Protein AF-A0A7S3IS66-F1 (afdb_monomer_lite)

InterPro domains:
  IPR003409 MORN repeat [PF02493] (3-14)
  IPR003409 MORN repeat [PF02493] (75-96)

Secondary structure (DSSP, 8-state):
-EETTEE-EEEEEE-TTT--EEEEEEETTEEEEEEEEE-STTS----TTS------------TT---TT---SEEEEEEETTEEEEEEEEE-TTS-EEEE-

Radius of gyration: 14.31 Å; chains: 1; bounding box: 38×28×34 Å

Structure (mmCIF, N/C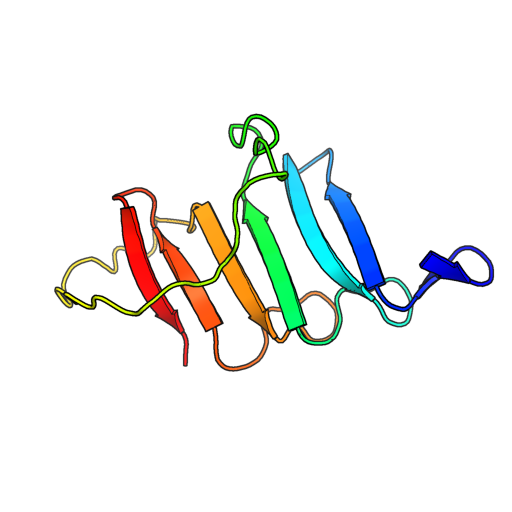A/C/O backbone):
data_AF-A0A7S3IS66-F1
#
_entry.id   AF-A0A7S3IS66-F1
#
loop_
_atom_site.group_PDB
_atom_site.id
_atom_site.type_symbol
_atom_site.label_atom_id
_atom_site.label_alt_id
_atom_site.label_comp_id
_atom_site.label_asym_id
_atom_site.label_entity_id
_atom_site.label_seq_id
_atom_site.pdbx_PDB_ins_code
_atom_site.Cartn_x
_atom_site.Cartn_y
_atom_site.Cartn_z
_atom_site.occupancy
_atom_site.B_iso_or_equiv
_atom_site.auth_seq_id
_atom_site.auth_comp_id
_atom_site.auth_asym_id
_atom_site.auth_atom_id
_atom_site.pdbx_PDB_model_num
ATOM 1 N N . MET A 1 1 ? -14.871 4.936 4.956 1.00 55.31 1 MET A N 1
ATOM 2 C 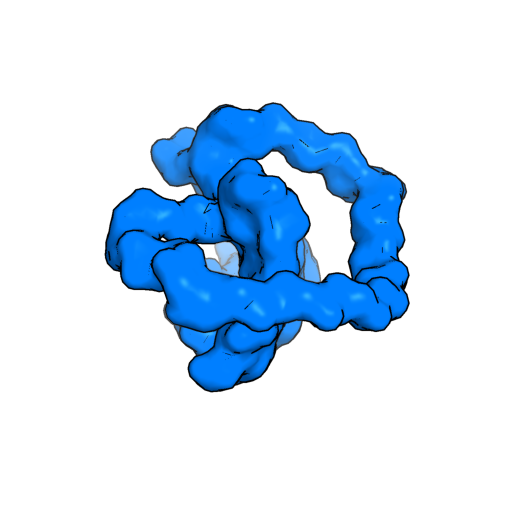CA . MET A 1 1 ? -15.708 6.027 5.514 1.00 55.31 1 MET A CA 1
ATOM 3 C C . MET A 1 1 ? -15.495 6.080 7.022 1.00 55.31 1 MET A C 1
ATOM 5 O O . MET A 1 1 ? -14.993 5.120 7.584 1.00 55.31 1 MET A O 1
ATOM 9 N N . LEU A 1 2 ? -15.822 7.190 7.683 1.00 65.19 2 LEU A N 1
ATOM 10 C CA . LEU A 1 2 ? -15.808 7.225 9.147 1.00 65.19 2 LEU A CA 1
ATOM 11 C C . LEU A 1 2 ? -17.099 6.586 9.673 1.00 65.19 2 LEU A C 1
ATOM 13 O O . LEU A 1 2 ? -18.185 7.025 9.302 1.00 65.19 2 LEU A O 1
ATOM 17 N N . HIS A 1 3 ? -16.982 5.573 10.525 1.00 64.69 3 HIS A N 1
ATOM 18 C CA . HIS A 1 3 ? -18.086 5.006 11.297 1.00 64.69 3 HIS A CA 1
ATOM 19 C C . HIS A 1 3 ? -17.739 5.155 12.780 1.00 64.69 3 HIS A C 1
ATOM 21 O O . HIS A 1 3 ? -16.664 4.736 13.200 1.00 64.69 3 HIS A O 1
ATOM 27 N N . ASP A 1 4 ? -18.580 5.845 13.553 1.00 73.62 4 ASP A N 1
ATOM 28 C CA . ASP A 1 4 ? -18.325 6.179 14.967 1.00 73.62 4 ASP A CA 1
ATOM 29 C C . ASP A 1 4 ? -16.956 6.835 15.237 1.00 73.62 4 ASP A C 1
ATOM 31 O O . ASP A 1 4 ? -16.298 6.588 16.248 1.00 73.62 4 ASP A O 1
ATOM 35 N N . GLY A 1 5 ? -16.492 7.668 14.300 1.00 71.56 5 GLY A N 1
ATOM 36 C CA . GLY A 1 5 ? -15.184 8.327 14.390 1.00 71.56 5 GLY A CA 1
ATOM 37 C C . GLY A 1 5 ? -13.987 7.421 14.078 1.00 71.56 5 GLY A C 1
ATOM 38 O O . GLY A 1 5 ? -12.851 7.868 14.207 1.00 71.56 5 GLY A O 1
ATOM 39 N N . LYS A 1 6 ? -14.216 6.181 13.631 1.00 77.12 6 LYS A N 1
ATOM 40 C CA . LYS A 1 6 ? -13.182 5.225 13.214 1.00 77.12 6 LYS A CA 1
ATOM 41 C C . LYS A 1 6 ? -13.173 5.052 11.699 1.00 77.12 6 LYS A C 1
ATOM 43 O O . LYS A 1 6 ? -14.227 5.076 11.068 1.00 77.12 6 LYS A O 1
ATOM 48 N N . LEU A 1 7 ? -11.993 4.875 11.103 1.00 80.31 7 LEU A N 1
ATOM 49 C CA . LEU A 1 7 ? -11.895 4.518 9.686 1.00 80.31 7 LEU A CA 1
ATOM 50 C C . LEU A 1 7 ? -12.369 3.072 9.500 1.00 80.31 7 LEU A C 1
ATOM 52 O O . LEU A 1 7 ? -11.770 2.151 10.053 1.00 80.31 7 LEU A O 1
ATOM 56 N N . GLU A 1 8 ? -13.439 2.907 8.725 1.00 89.44 8 GLU A N 1
ATOM 57 C CA . GLU A 1 8 ? -14.082 1.628 8.414 1.00 89.44 8 GLU A CA 1
ATOM 58 C C . GLU A 1 8 ? -14.488 1.577 6.930 1.00 89.44 8 GLU A C 1
ATOM 60 O O . GLU A 1 8 ? -14.912 2.575 6.330 1.00 89.44 8 GLU A O 1
ATOM 65 N N . GLY A 1 9 ? -14.388 0.405 6.307 1.00 85.88 9 GLY A N 1
ATOM 66 C CA . GLY A 1 9 ? -14.698 0.212 4.889 1.00 85.88 9 GLY A CA 1
ATOM 67 C C . GLY A 1 9 ? -13.747 0.976 3.958 1.00 85.88 9 GLY A C 1
ATOM 68 O O . GLY A 1 9 ? -12.632 1.318 4.329 1.00 85.88 9 GLY A O 1
ATOM 69 N N . LYS A 1 10 ? -14.163 1.253 2.717 1.00 85.56 10 LYS A N 1
ATOM 70 C CA . LYS A 1 10 ? -13.286 1.897 1.719 1.00 85.56 10 LYS A CA 1
ATOM 71 C C . LYS A 1 10 ? -13.006 3.370 2.049 1.00 85.56 10 LYS A C 1
ATOM 73 O O . LYS A 1 10 ? -13.912 4.100 2.473 1.00 85.56 10 LYS A O 1
ATOM 78 N N . GLY A 1 11 ? -11.777 3.825 1.822 1.00 84.25 11 GLY A N 1
ATOM 79 C CA . GLY A 1 11 ? -11.387 5.221 2.010 1.00 84.25 11 GLY A CA 1
ATOM 80 C C . GLY A 1 11 ? -9.962 5.532 1.559 1.00 84.25 11 GLY A C 1
ATOM 81 O O . GLY A 1 11 ? -9.285 4.700 0.957 1.00 84.25 11 GLY A O 1
ATOM 82 N N . THR A 1 12 ? -9.509 6.737 1.897 1.00 83.88 12 THR A N 1
ATOM 83 C CA . THR A 1 12 ? -8.149 7.212 1.631 1.00 83.88 12 THR A CA 1
ATOM 84 C C . THR A 1 12 ? -7.520 7.791 2.894 1.00 83.88 12 THR A C 1
ATOM 86 O O . THR A 1 12 ? -8.211 8.447 3.674 1.00 83.88 12 THR A O 1
ATOM 89 N N . LEU A 1 13 ? -6.214 7.605 3.070 1.00 85.69 13 LEU A N 1
ATOM 90 C CA . LEU A 1 13 ? -5.428 8.156 4.175 1.00 85.69 13 LEU A CA 1
ATOM 91 C C . LEU A 1 13 ? -4.199 8.867 3.609 1.00 85.69 13 LEU A C 1
ATOM 93 O O . LEU A 1 13 ? -3.452 8.272 2.841 1.00 85.69 13 LEU A O 1
ATOM 97 N N . TYR A 1 14 ? -3.991 10.121 4.007 1.00 84.38 14 TYR A N 1
ATOM 98 C CA . TYR A 1 14 ? -2.749 10.848 3.762 1.00 84.38 14 TYR A CA 1
ATOM 99 C C . TYR A 1 14 ? -2.022 11.043 5.088 1.00 84.38 14 TYR A C 1
ATOM 101 O O . TYR A 1 14 ? -2.532 11.720 5.985 1.00 84.38 14 TYR A O 1
ATOM 109 N N . ASP A 1 15 ? -0.848 10.440 5.203 1.00 85.44 15 ASP A N 1
ATOM 110 C CA . ASP A 1 15 ? 0.034 10.597 6.347 1.00 85.44 15 ASP A CA 1
ATOM 111 C C . ASP A 1 15 ? 0.922 11.825 6.117 1.00 85.44 15 ASP A C 1
ATOM 113 O O . ASP A 1 15 ? 1.730 11.877 5.193 1.00 85.44 15 ASP A O 1
ATOM 117 N N . LYS A 1 16 ? 0.748 12.853 6.950 1.00 80.31 16 LYS A N 1
ATOM 118 C CA . LYS A 1 16 ? 1.497 14.111 6.826 1.00 80.31 16 LYS A CA 1
ATOM 119 C C . LYS A 1 16 ? 2.942 14.000 7.306 1.00 80.31 16 LYS A C 1
ATOM 121 O O . LYS A 1 16 ? 3.746 14.843 6.921 1.00 80.31 16 LYS A O 1
ATOM 126 N N . GLU A 1 17 ? 3.249 13.026 8.158 1.00 85.44 17 GLU A N 1
ATOM 127 C CA . GLU A 1 17 ? 4.587 12.833 8.717 1.00 85.44 17 GLU A CA 1
ATOM 128 C C . GLU A 1 17 ? 5.482 12.123 7.703 1.00 85.44 17 GLU A C 1
ATOM 130 O O . GLU A 1 17 ? 6.603 12.561 7.447 1.00 85.44 17 GLU A O 1
ATOM 135 N N . THR A 1 18 ? 4.963 11.067 7.072 1.00 83.94 18 THR A N 1
ATOM 136 C CA . THR A 1 18 ? 5.698 10.291 6.060 1.00 83.94 18 THR A CA 1
ATOM 137 C C . THR A 1 18 ? 5.496 10.817 4.636 1.00 83.94 18 THR A C 1
ATOM 139 O O . THR A 1 18 ? 6.357 10.634 3.771 1.00 83.94 18 THR A O 1
ATOM 142 N N . GLY A 1 19 ? 4.387 11.515 4.379 1.00 83.06 19 GLY A N 1
ATOM 143 C CA . GLY A 1 19 ? 3.931 11.885 3.039 1.00 83.06 19 GLY A CA 1
ATOM 144 C C . GLY A 1 19 ? 3.264 10.735 2.281 1.00 83.06 19 GLY A C 1
ATOM 145 O O . GLY A 1 19 ? 3.002 10.883 1.090 1.00 83.06 19 GLY A O 1
ATOM 146 N N . ASP A 1 20 ? 3.010 9.599 2.935 1.00 86.75 20 ASP A N 1
ATOM 147 C CA . ASP A 1 20 ? 2.398 8.441 2.297 1.00 86.75 20 ASP A CA 1
ATOM 148 C C . ASP A 1 20 ? 0.916 8.697 1.998 1.00 86.75 20 ASP A C 1
ATOM 150 O O . ASP A 1 20 ? 0.174 9.276 2.798 1.00 86.75 20 ASP A O 1
ATOM 154 N N . PHE A 1 21 ? 0.456 8.200 0.856 1.00 85.69 21 PHE A N 1
ATOM 155 C CA . PHE A 1 21 ? -0.957 8.192 0.501 1.00 85.69 21 PHE A CA 1
ATOM 156 C C . PHE A 1 21 ? -1.433 6.7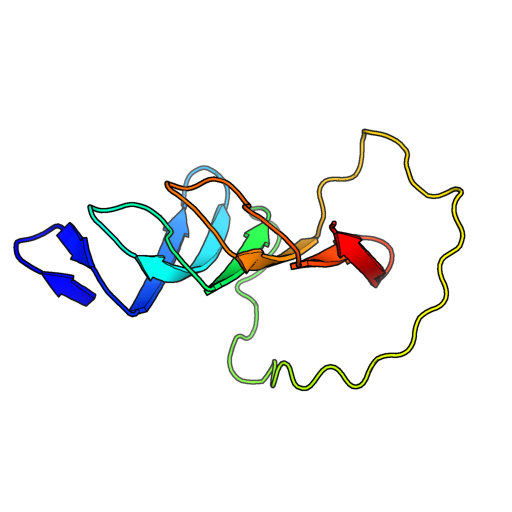52 0.364 1.00 85.69 21 PHE A C 1
ATOM 158 O O . PHE A 1 21 ? -0.784 5.947 -0.291 1.00 85.69 21 PHE A O 1
ATOM 165 N N . TYR A 1 22 ? -2.568 6.414 0.963 1.00 86.75 22 TYR A N 1
ATOM 166 C CA . TYR A 1 22 ? -3.198 5.105 0.853 1.00 86.75 22 TYR A CA 1
ATOM 167 C C . TYR A 1 22 ? -4.631 5.245 0.353 1.00 86.75 22 TYR A C 1
ATOM 169 O O . TYR A 1 22 ? -5.355 6.139 0.788 1.00 86.75 22 TYR A O 1
ATOM 177 N N . CYS A 1 23 ? -5.051 4.328 -0.511 1.00 86.94 23 CYS A N 1
ATOM 178 C CA . CYS A 1 23 ? -6.426 4.148 -0.955 1.00 86.94 23 CYS A CA 1
ATOM 179 C C . CYS A 1 23 ? -6.780 2.664 -0.850 1.00 86.94 23 CYS A C 1
ATOM 181 O O . CYS A 1 23 ? -6.124 1.827 -1.467 1.00 86.94 23 CYS A O 1
ATOM 183 N N . GLY A 1 24 ? -7.802 2.319 -0.073 1.00 88.88 24 GLY A N 1
ATOM 184 C CA . GLY A 1 24 ? -8.164 0.921 0.135 1.00 88.88 24 GLY A CA 1
ATOM 185 C C . GLY A 1 24 ? -9.158 0.720 1.267 1.00 88.88 24 GLY A C 1
ATOM 186 O O . GLY A 1 24 ? -9.913 1.632 1.621 1.00 88.88 24 GLY A O 1
ATOM 187 N N . GLY A 1 25 ? -9.202 -0.504 1.784 1.00 90.88 25 GLY A N 1
ATOM 188 C CA . GLY A 1 25 ? -10.069 -0.876 2.892 1.00 90.88 25 GLY A CA 1
ATOM 189 C C . GLY A 1 25 ? -9.501 -0.474 4.251 1.00 90.88 25 GLY A C 1
ATOM 190 O O . GLY A 1 25 ? -8.291 -0.415 4.464 1.00 90.88 25 GLY A O 1
ATOM 191 N N . PHE A 1 26 ? -10.410 -0.200 5.179 1.00 91.31 26 PHE A N 1
ATOM 192 C CA . PHE A 1 26 ? -10.105 0.024 6.579 1.00 91.31 26 PHE A CA 1
ATOM 193 C C . PHE A 1 26 ? -10.974 -0.860 7.464 1.00 91.31 26 PHE A C 1
ATOM 195 O O . PHE A 1 26 ? -12.150 -1.084 7.165 1.00 91.31 26 PHE A O 1
ATOM 202 N N . SER A 1 27 ? -10.393 -1.314 8.568 1.00 92.38 27 SER A N 1
ATOM 203 C CA . SER A 1 27 ? -11.076 -2.008 9.653 1.00 92.38 27 SER A CA 1
ATOM 204 C C . SER A 1 27 ? -10.461 -1.578 10.977 1.00 92.38 27 SER A C 1
ATOM 206 O O . SER A 1 27 ? -9.240 -1.605 11.142 1.00 92.38 27 SER A O 1
ATOM 208 N N . SER A 1 28 ? -11.281 -1.155 11.936 1.00 90.00 28 SER A N 1
ATOM 209 C CA . SER A 1 28 ? -10.830 -0.728 13.265 1.00 90.00 28 SER A CA 1
ATOM 210 C C . SER A 1 28 ? -9.718 0.330 13.230 1.00 90.00 28 SER A C 1
ATOM 212 O O . SER A 1 28 ? -8.790 0.284 14.037 1.00 90.00 28 SER A O 1
ATOM 214 N N . GLN A 1 29 ? -9.833 1.306 12.320 1.00 89.38 29 GLN A N 1
ATOM 215 C CA . GLN A 1 29 ? -8.855 2.382 12.073 1.00 89.38 29 GLN A CA 1
ATOM 216 C C . GLN A 1 29 ? -7.547 1.967 11.385 1.00 89.38 29 GLN A C 1
ATOM 218 O O . GLN A 1 29 ? -6.669 2.811 11.224 1.00 89.38 29 GLN A O 1
ATOM 223 N N . LYS A 1 30 ? -7.425 0.711 10.953 1.00 92.94 30 LYS A N 1
ATOM 224 C CA . LYS A 1 30 ? -6.230 0.179 10.289 1.00 92.94 30 LYS A CA 1
ATOM 225 C C . LYS A 1 30 ? -6.496 -0.132 8.826 1.00 92.94 30 LYS A C 1
ATOM 227 O O . LYS A 1 30 ? -7.636 -0.432 8.476 1.00 92.94 30 LYS A O 1
ATOM 232 N N . LYS A 1 31 ? -5.460 -0.096 7.986 1.00 92.81 31 LYS A N 1
ATOM 233 C CA . LYS A 1 31 ? -5.522 -0.582 6.596 1.00 92.81 31 LYS A CA 1
ATOM 234 C C . LYS A 1 31 ? -5.794 -2.086 6.609 1.00 92.81 31 LYS A C 1
ATOM 236 O O . LYS A 1 31 ? -5.082 -2.826 7.291 1.00 92.81 31 LYS A O 1
ATOM 241 N N . GLU A 1 32 ? -6.801 -2.515 5.858 1.00 94.06 32 GLU A N 1
ATOM 242 C CA . GLU A 1 32 ? -7.276 -3.899 5.837 1.00 94.06 32 GLU A CA 1
ATOM 243 C C . GLU A 1 32 ? -7.829 -4.269 4.452 1.00 94.06 32 GLU A C 1
ATOM 245 O O . GLU A 1 32 ? -8.544 -3.484 3.821 1.00 94.06 32 GLU A O 1
ATOM 250 N N . GLY A 1 33 ? -7.539 -5.485 3.993 1.00 90.38 33 GLY A N 1
ATOM 251 C CA . GLY A 1 33 ? -7.909 -5.975 2.671 1.00 90.38 33 GLY A CA 1
ATOM 252 C C . GLY A 1 33 ? -7.111 -5.308 1.549 1.00 90.38 33 GLY A C 1
ATOM 253 O O . GLY A 1 33 ? -6.035 -4.752 1.760 1.00 90.38 33 GLY A O 1
ATOM 254 N N . PHE A 1 34 ? -7.635 -5.371 0.325 1.00 90.00 34 PHE A N 1
ATOM 255 C CA . PHE A 1 34 ? -6.934 -4.849 -0.847 1.00 90.00 34 PHE A CA 1
ATOM 256 C C . PHE A 1 34 ? -6.880 -3.318 -0.875 1.00 90.00 34 PHE A C 1
ATOM 258 O O . PHE A 1 34 ? -7.892 -2.629 -0.700 1.00 90.00 34 PHE A O 1
ATOM 265 N N . GLY A 1 35 ? -5.694 -2.788 -1.166 1.00 89.81 35 GLY A N 1
ATOM 266 C CA . GLY A 1 35 ? -5.461 -1.359 -1.316 1.00 89.81 35 GLY A CA 1
ATOM 267 C C . GLY A 1 35 ? -4.194 -1.035 -2.099 1.00 89.81 35 GLY A C 1
ATOM 268 O O . GLY A 1 35 ? -3.454 -1.912 -2.543 1.00 89.81 35 GLY A O 1
ATOM 269 N N . MET A 1 36 ? -3.955 0.260 -2.264 1.00 88.94 36 MET A N 1
ATOM 270 C CA . MET A 1 36 ? -2.758 0.811 -2.875 1.00 88.94 36 MET A CA 1
ATOM 271 C C . MET A 1 36 ? -2.164 1.884 -1.970 1.00 88.94 36 MET A C 1
ATOM 273 O O . MET A 1 36 ? -2.886 2.734 -1.448 1.00 88.94 36 MET A O 1
ATOM 277 N N . VAL A 1 37 ? -0.849 1.846 -1.792 1.00 88.06 37 VAL A N 1
ATOM 278 C CA . VAL A 1 37 ? -0.073 2.854 -1.072 1.00 88.06 37 VAL A CA 1
ATOM 279 C C . VAL A 1 37 ? 0.980 3.455 -1.996 1.00 88.06 37 VAL A C 1
ATOM 281 O O . VAL A 1 37 ? 1.609 2.743 -2.773 1.00 88.06 37 VAL A O 1
ATOM 284 N N . TRP A 1 38 ? 1.178 4.761 -1.890 1.00 86.88 38 TRP A N 1
ATOM 285 C CA . TRP A 1 38 ? 2.271 5.513 -2.493 1.00 86.88 38 TRP A CA 1
ATOM 286 C C . TRP A 1 38 ? 3.148 6.040 -1.365 1.00 86.88 38 TRP A C 1
ATOM 288 O O . TRP A 1 38 ? 2.631 6.549 -0.368 1.00 86.88 38 TRP A O 1
ATOM 298 N N . PHE A 1 39 ? 4.460 5.903 -1.516 1.00 85.75 39 PHE A N 1
ATOM 299 C CA . PHE A 1 39 ? 5.415 6.142 -0.445 1.00 85.75 39 PHE A CA 1
ATOM 300 C C . PHE A 1 39 ? 6.169 7.478 -0.613 1.00 85.75 39 PHE A C 1
ATOM 302 O O . PHE A 1 39 ? 6.808 7.716 -1.639 1.00 85.75 39 PHE A O 1
ATOM 309 N N . GLY A 1 40 ? 6.170 8.311 0.436 1.00 77.19 40 GLY A N 1
ATOM 310 C CA . GLY A 1 40 ? 7.043 9.481 0.606 1.00 77.19 40 GLY A CA 1
ATOM 311 C C . GLY A 1 40 ? 6.517 10.845 0.121 1.00 77.19 40 GLY A C 1
ATOM 312 O O . GLY A 1 40 ? 5.729 10.954 -0.814 1.00 77.19 40 GLY A O 1
ATOM 313 N N . SER A 1 41 ? 7.053 11.924 0.714 1.00 53.69 41 SER A N 1
ATOM 314 C CA . SER A 1 41 ? 6.655 13.334 0.501 1.00 53.69 41 SER A CA 1
ATOM 315 C C . SER A 1 41 ? 6.946 13.918 -0.893 1.00 53.69 41 SER A C 1
ATOM 317 O O . SER A 1 41 ? 6.422 14.977 -1.240 1.00 53.69 41 SER A O 1
ATOM 319 N N . SER A 1 42 ? 7.797 13.267 -1.696 1.00 48.62 42 SER A N 1
ATOM 320 C CA . SER A 1 42 ? 8.064 13.637 -3.096 1.00 48.62 42 SER A CA 1
ATOM 321 C C . SER A 1 42 ? 7.089 12.995 -4.078 1.00 48.62 42 SER A C 1
ATOM 323 O O . SER A 1 42 ? 7.112 13.349 -5.263 1.00 48.62 42 SER A O 1
ATOM 325 N N . SER A 1 43 ? 6.192 12.124 -3.598 1.00 48.12 43 SER A N 1
ATOM 326 C CA . SER A 1 43 ? 4.951 11.834 -4.298 1.00 48.12 43 SER A CA 1
ATOM 327 C C . SER A 1 43 ? 4.104 13.108 -4.244 1.00 48.12 43 SER A C 1
ATOM 329 O O . SER A 1 43 ? 3.173 13.262 -3.459 1.00 48.12 43 SER A O 1
ATOM 331 N N . LYS A 1 44 ? 4.480 14.106 -5.069 1.00 47.44 44 LYS A N 1
ATOM 332 C CA . LYS A 1 44 ? 3.562 15.161 -5.510 1.00 47.44 44 LYS A CA 1
ATOM 333 C C . LYS A 1 44 ? 2.272 14.423 -5.752 1.00 47.44 44 LYS A C 1
ATOM 335 O O . LYS A 1 44 ? 2.329 13.521 -6.592 1.00 47.44 44 LYS A O 1
ATOM 340 N N . GLN A 1 45 ? 1.243 14.736 -4.947 1.00 46.06 45 GLN A N 1
ATOM 341 C CA . GLN A 1 45 ? -0.034 14.027 -4.921 1.00 46.06 45 GLN A CA 1
ATOM 342 C C . GLN A 1 45 ? -0.227 13.430 -6.291 1.00 46.06 45 GLN A C 1
ATOM 344 O O . GLN A 1 45 ? -0.236 14.234 -7.243 1.00 46.06 45 GLN A O 1
ATOM 349 N N . PRO A 1 46 ? -0.212 12.088 -6.441 1.00 46.75 46 PRO A N 1
ATOM 350 C CA . PRO A 1 46 ? -0.330 11.556 -7.773 1.00 46.75 46 PRO A CA 1
ATOM 351 C C . PRO A 1 46 ? -1.558 12.264 -8.343 1.00 46.75 46 PRO A C 1
ATOM 353 O O . PRO A 1 46 ? -2.493 12.635 -7.617 1.00 46.75 46 PRO A O 1
ATOM 356 N N . ARG A 1 47 ? -1.517 12.636 -9.611 1.00 44.38 47 ARG A N 1
ATOM 357 C CA . ARG A 1 47 ? -2.742 13.058 -10.271 1.00 44.38 47 ARG A CA 1
ATOM 358 C C . ARG A 1 47 ? -3.615 11.785 -10.291 1.00 44.38 47 ARG A C 1
ATOM 360 O O . ARG A 1 47 ? -3.653 11.085 -11.290 1.00 44.38 47 ARG A O 1
ATOM 367 N N . ILE A 1 48 ? -4.186 11.410 -9.130 1.00 44.66 48 ILE A N 1
ATOM 368 C CA . ILE A 1 48 ? -4.854 10.143 -8.764 1.00 44.66 48 ILE A CA 1
ATOM 369 C C . ILE A 1 48 ? -6.270 10.191 -9.336 1.00 44.66 48 ILE A C 1
ATOM 371 O O . ILE A 1 48 ? -7.256 9.926 -8.663 1.00 44.66 48 ILE A O 1
ATOM 375 N N . PHE A 1 49 ? -6.389 10.610 -10.585 1.00 39.12 49 PHE A N 1
ATOM 376 C CA . PHE A 1 49 ? -7.648 10.551 -11.306 1.00 39.12 49 PHE A CA 1
ATOM 377 C C . PHE A 1 49 ? -7.523 9.739 -12.594 1.00 39.12 49 PHE A C 1
ATOM 379 O O . PHE A 1 49 ? -8.548 9.421 -13.176 1.00 39.12 49 PHE A O 1
ATOM 386 N N . GLU A 1 50 ? -6.309 9.344 -13.001 1.00 43.12 50 GLU A N 1
ATOM 387 C CA . GLU A 1 50 ? -6.092 8.657 -14.285 1.00 43.12 50 GLU A CA 1
ATOM 388 C C . GLU A 1 50 ? -5.190 7.421 -14.199 1.00 43.12 50 GLU A C 1
ATOM 390 O O . GLU A 1 50 ? -4.844 6.850 -15.229 1.00 43.12 50 GLU A O 1
ATOM 395 N N . LEU A 1 51 ? -4.812 6.964 -12.998 1.00 42.09 51 LEU A N 1
ATOM 396 C CA . LEU A 1 51 ? -4.227 5.628 -12.883 1.00 42.09 51 LEU A CA 1
ATOM 397 C C . LEU A 1 51 ? -5.377 4.615 -12.866 1.00 42.09 51 LEU A C 1
ATOM 399 O O . LEU A 1 51 ? -5.727 4.076 -11.815 1.00 42.09 51 LEU A O 1
ATOM 403 N N . ASP A 1 52 ? -5.992 4.412 -14.034 1.00 46.88 52 ASP A N 1
ATOM 404 C CA . ASP A 1 52 ? -6.698 3.168 -14.327 1.00 46.88 52 ASP A CA 1
ATOM 405 C C . ASP A 1 52 ? -5.651 2.066 -14.167 1.00 46.88 52 ASP A C 1
ATOM 407 O O . ASP A 1 52 ? -4.746 1.896 -14.980 1.00 46.88 52 ASP A O 1
ATOM 411 N N . LEU A 1 53 ? -5.692 1.383 -13.025 1.00 48.03 53 LEU A N 1
ATOM 412 C CA . LEU A 1 53 ? -4.765 0.309 -12.670 1.00 48.03 53 LEU A CA 1
ATOM 413 C C . LEU A 1 53 ? -5.123 -0.994 -13.402 1.00 48.03 53 LEU A C 1
ATOM 415 O O . LEU A 1 53 ? -5.040 -2.072 -12.800 1.00 48.03 53 LEU A O 1
ATOM 419 N N . ASP A 1 54 ? -5.494 -0.880 -14.674 1.00 44.66 54 ASP A N 1
ATOM 420 C CA . ASP A 1 54 ? -5.556 -1.967 -15.643 1.00 44.66 54 ASP A CA 1
ATOM 421 C C . ASP A 1 54 ? -4.125 -2.208 -16.149 1.00 44.66 54 ASP A C 1
ATOM 423 O O . ASP A 1 54 ? -3.765 -1.916 -17.286 1.00 44.66 54 ASP A O 1
ATOM 427 N N . PHE A 1 55 ? -3.252 -2.680 -15.255 1.00 45.94 55 PHE A N 1
ATOM 428 C CA . PHE A 1 55 ? -1.929 -3.152 -15.653 1.00 45.94 55 PHE A CA 1
ATOM 429 C C . PHE A 1 55 ? -2.098 -4.472 -16.413 1.00 45.94 55 PHE A C 1
ATOM 431 O O . PHE A 1 55 ? -2.234 -5.536 -15.810 1.00 45.94 55 PHE A O 1
ATOM 438 N N . GLU A 1 56 ? -2.089 -4.405 -17.743 1.00 38.09 56 GLU A N 1
ATOM 439 C CA . GLU A 1 56 ? -1.787 -5.558 -18.588 1.00 38.09 56 GLU A CA 1
ATOM 440 C C . GLU A 1 56 ? -0.286 -5.858 -18.418 1.00 38.09 56 GLU A C 1
ATOM 442 O O . GLU A 1 56 ? 0.572 -5.010 -18.665 1.00 38.09 56 GLU A O 1
ATOM 447 N N . TYR A 1 57 ? 0.030 -7.026 -17.859 1.00 41.00 57 TYR A N 1
ATOM 448 C CA . TYR A 1 57 ? 1.378 -7.389 -17.423 1.00 41.00 57 TYR A CA 1
ATOM 449 C C . TYR A 1 57 ? 2.390 -7.375 -18.581 1.00 41.00 57 TYR A C 1
ATOM 451 O O . TYR A 1 57 ? 2.217 -8.074 -19.575 1.00 41.00 57 TYR A O 1
ATOM 459 N N . SER A 1 58 ? 3.513 -6.679 -18.393 1.00 35.19 58 SER A N 1
ATOM 460 C CA . SER A 1 58 ? 4.755 -6.925 -19.132 1.00 35.19 58 SER A CA 1
ATOM 461 C C . SER A 1 58 ? 5.900 -7.023 -18.131 1.00 35.19 58 SER A C 1
ATOM 463 O O . SER A 1 58 ? 6.379 -6.015 -17.618 1.00 35.19 58 SER A O 1
ATOM 465 N N . THR A 1 59 ? 6.307 -8.250 -17.821 1.00 39.34 59 THR A N 1
ATOM 466 C CA . THR A 1 59 ? 7.445 -8.565 -16.952 1.00 39.34 59 THR A CA 1
ATOM 467 C C . THR A 1 59 ? 8.734 -8.671 -17.757 1.00 39.34 59 THR A C 1
ATOM 469 O O . THR A 1 59 ? 8.848 -9.530 -18.630 1.00 39.34 59 THR A O 1
ATOM 472 N N . THR A 1 60 ? 9.738 -7.892 -17.368 1.00 33.72 60 THR A N 1
ATOM 473 C CA . THR A 1 60 ? 11.146 -8.300 -17.425 1.00 33.72 60 THR A CA 1
ATOM 474 C C . THR A 1 60 ? 11.698 -8.118 -16.021 1.00 33.72 60 THR A C 1
ATOM 476 O O . THR A 1 60 ? 11.779 -6.995 -15.534 1.00 33.72 60 THR A O 1
ATOM 479 N N . ILE A 1 61 ? 11.966 -9.237 -15.350 1.00 39.91 61 ILE A N 1
ATOM 480 C CA . ILE A 1 61 ? 12.638 -9.283 -14.054 1.00 39.91 61 ILE A CA 1
ATOM 481 C C . ILE A 1 61 ? 14.112 -9.521 -14.374 1.00 39.91 61 ILE A C 1
ATOM 483 O O . ILE A 1 61 ? 14.431 -10.563 -14.941 1.00 39.91 61 ILE A O 1
ATOM 487 N N . ASP A 1 62 ? 14.979 -8.571 -14.034 1.00 38.72 62 ASP A N 1
ATOM 488 C CA . ASP A 1 62 ? 16.397 -8.861 -13.828 1.00 38.72 62 ASP A CA 1
ATOM 489 C C . ASP A 1 62 ? 16.608 -8.998 -12.315 1.00 38.72 62 ASP A C 1
ATOM 491 O O . ASP A 1 62 ? 16.437 -8.045 -11.551 1.00 38.72 62 ASP A O 1
ATOM 495 N N . ASP A 1 63 ? 16.952 -10.213 -11.884 1.00 42.66 63 ASP A N 1
ATOM 496 C CA . ASP A 1 63 ? 17.065 -10.652 -10.483 1.00 42.66 63 ASP A CA 1
ATOM 497 C C . ASP A 1 63 ? 18.190 -9.951 -9.675 1.00 42.66 63 ASP A C 1
ATOM 499 O O . ASP A 1 63 ? 18.441 -10.297 -8.522 1.00 42.66 63 ASP A O 1
ATOM 503 N N . GLU A 1 64 ? 18.874 -8.948 -10.237 1.00 45.72 64 GLU A N 1
ATOM 504 C CA . GLU A 1 64 ? 20.017 -8.263 -9.609 1.00 45.72 64 GLU A CA 1
ATOM 505 C C . GLU A 1 64 ? 19.657 -6.955 -8.872 1.00 45.72 64 GLU A C 1
ATOM 507 O O . GLU A 1 64 ? 20.513 -6.364 -8.215 1.00 45.72 64 GLU A O 1
ATOM 512 N N . ALA A 1 65 ? 18.404 -6.486 -8.922 1.00 45.38 65 ALA A N 1
ATOM 513 C CA . ALA A 1 65 ? 18.031 -5.159 -8.405 1.00 45.38 65 ALA A CA 1
ATOM 514 C C . ALA A 1 65 ? 17.671 -5.098 -6.904 1.00 45.38 65 ALA A C 1
ATOM 516 O O . ALA A 1 65 ? 17.176 -4.071 -6.431 1.00 45.38 65 ALA A O 1
ATOM 517 N N . PHE A 1 66 ? 17.912 -6.162 -6.133 1.00 46.28 66 PHE A N 1
ATOM 518 C CA . PHE A 1 66 ? 17.659 -6.167 -4.688 1.00 46.28 66 PHE A CA 1
ATOM 519 C C . PHE A 1 66 ? 18.888 -5.683 -3.901 1.00 46.28 66 PHE A C 1
ATOM 521 O O . PHE A 1 66 ? 19.502 -6.420 -3.134 1.00 46.28 66 PHE A O 1
ATOM 528 N N . GLU A 1 67 ? 19.247 -4.407 -4.061 1.00 49.19 67 GLU A N 1
ATOM 529 C CA . GLU A 1 67 ? 19.884 -3.714 -2.941 1.00 49.19 67 GLU A CA 1
ATOM 530 C C . GLU A 1 67 ? 18.785 -3.385 -1.922 1.00 49.19 67 GLU A C 1
ATOM 532 O O . GLU A 1 67 ? 17.826 -2.683 -2.252 1.00 49.19 67 GLU A O 1
ATOM 537 N N . ASP A 1 68 ? 18.957 -3.837 -0.674 1.00 45.22 68 ASP A N 1
ATOM 538 C CA . ASP A 1 68 ? 18.119 -3.598 0.526 1.00 45.22 68 ASP A CA 1
ATOM 539 C C . ASP A 1 68 ? 17.773 -2.107 0.816 1.00 45.22 68 ASP A C 1
ATOM 541 O O . ASP A 1 68 ? 17.151 -1.764 1.823 1.00 45.22 68 ASP A O 1
ATOM 545 N N . SER A 1 69 ? 18.163 -1.186 -0.064 1.00 50.91 69 SER A N 1
ATOM 546 C CA . SER A 1 69 ? 18.151 0.266 0.103 1.00 50.91 69 SER A CA 1
ATOM 547 C C . SER A 1 69 ? 16.998 0.983 -0.615 1.00 50.91 69 SER A C 1
ATOM 549 O O . SER A 1 69 ? 16.789 2.182 -0.393 1.00 50.91 69 SER A O 1
ATOM 551 N N . VAL A 1 70 ? 16.247 0.320 -1.506 1.00 61.25 70 VAL A N 1
ATOM 552 C CA . VAL A 1 70 ? 15.276 1.004 -2.383 1.00 61.25 70 VAL A CA 1
ATOM 553 C C . VAL A 1 70 ? 13.834 0.740 -1.945 1.00 61.25 7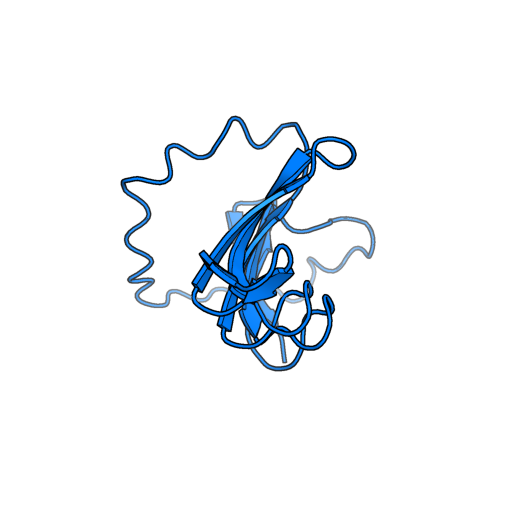0 VAL A C 1
ATOM 555 O O . VAL A 1 70 ? 13.156 -0.141 -2.458 1.00 61.25 70 VAL A O 1
ATOM 558 N N . ARG A 1 71 ? 13.315 1.573 -1.028 1.00 71.81 71 ARG A N 1
ATOM 559 C CA . ARG A 1 71 ? 11.863 1.643 -0.759 1.00 71.81 71 ARG A CA 1
ATOM 560 C C . ARG A 1 71 ? 11.113 1.873 -2.090 1.00 71.81 71 ARG A C 1
ATOM 562 O O . ARG A 1 71 ? 11.476 2.830 -2.791 1.00 71.81 71 ARG A O 1
ATOM 569 N N . PRO A 1 72 ? 10.091 1.062 -2.433 1.00 81.06 72 PRO A N 1
ATOM 570 C CA . PRO A 1 72 ? 9.315 1.237 -3.661 1.00 81.06 72 PRO A CA 1
ATOM 571 C C . PRO A 1 72 ? 8.599 2.594 -3.678 1.00 81.06 72 PRO A C 1
ATOM 573 O O . PRO A 1 72 ? 8.403 3.223 -2.638 1.00 81.06 72 PRO A O 1
ATOM 576 N N . LEU A 1 73 ? 8.198 3.053 -4.862 1.00 83.25 73 LEU A N 1
ATOM 577 C CA . LEU A 1 73 ? 7.356 4.240 -5.033 1.00 83.25 73 LEU A CA 1
ATOM 578 C C . LEU A 1 73 ? 5.900 3.956 -4.668 1.00 83.25 73 LEU A C 1
ATOM 580 O O . LEU A 1 73 ? 5.230 4.814 -4.093 1.00 83.25 73 LEU A O 1
ATOM 584 N N . ALA A 1 74 ? 5.410 2.765 -5.005 1.00 86.12 74 ALA A N 1
ATOM 585 C CA . ALA A 1 74 ? 4.051 2.351 -4.702 1.00 86.12 74 ALA A CA 1
ATOM 586 C C . ALA A 1 74 ? 3.953 0.839 -4.500 1.00 86.12 74 ALA A C 1
ATOM 588 O O . ALA A 1 74 ? 4.768 0.081 -5.024 1.00 86.12 74 ALA A O 1
ATOM 589 N N . PHE A 1 75 ? 2.924 0.419 -3.771 1.00 87.62 75 PHE A N 1
ATOM 590 C CA . PHE A 1 75 ? 2.530 -0.974 -3.617 1.00 87.62 75 PHE A CA 1
ATOM 591 C C . PHE A 1 75 ? 1.014 -1.108 -3.781 1.00 87.62 75 PHE A C 1
ATOM 593 O O . PHE A 1 75 ? 0.262 -0.328 -3.195 1.00 87.62 75 PHE A O 1
ATOM 600 N N . LYS A 1 76 ? 0.567 -2.106 -4.544 1.00 88.88 76 LYS A N 1
ATOM 601 C CA . LYS A 1 76 ? -0.837 -2.511 -4.687 1.00 88.88 76 LYS A CA 1
ATOM 602 C C . LYS A 1 76 ? -0.959 -3.972 -4.268 1.00 88.88 76 LYS A C 1
ATOM 604 O O . LYS A 1 76 ? -0.348 -4.828 -4.896 1.00 88.88 76 LYS A O 1
ATOM 609 N N . GLY A 1 77 ? -1.766 -4.260 -3.258 1.00 90.62 77 GLY A N 1
ATOM 610 C CA . GLY A 1 77 ? -1.925 -5.620 -2.748 1.00 90.62 77 GLY A CA 1
ATOM 611 C C . GLY A 1 77 ? -2.787 -5.664 -1.497 1.00 90.62 77 GLY A C 1
ATOM 612 O O . GLY A 1 77 ? -3.534 -4.720 -1.215 1.00 90.62 77 GLY A O 1
ATOM 613 N N . GLU A 1 78 ? -2.712 -6.770 -0.771 1.00 92.38 78 GLU A N 1
ATOM 614 C CA . GLU A 1 78 ? -3.473 -6.964 0.456 1.00 92.38 78 GLU A CA 1
ATOM 615 C C . GLU A 1 78 ? -2.753 -6.355 1.676 1.00 92.38 78 GLU A C 1
ATOM 617 O O . GLU A 1 78 ? -1.528 -6.229 1.747 1.00 92.38 78 GLU A O 1
ATOM 622 N N . PHE A 1 79 ? -3.555 -5.872 2.622 1.00 91.50 79 PHE A N 1
ATOM 623 C CA . PHE A 1 79 ? -3.124 -5.289 3.882 1.00 91.50 79 PHE A CA 1
ATOM 624 C C . PHE A 1 79 ? -3.854 -5.976 5.028 1.00 91.50 79 PHE A C 1
ATOM 626 O O . PHE A 1 79 ? -5.046 -6.267 4.935 1.00 91.50 79 PHE A O 1
ATOM 633 N N . LYS A 1 80 ? -3.153 -6.167 6.141 1.00 94.06 80 LYS A N 1
ATOM 634 C CA . LYS A 1 80 ? -3.720 -6.694 7.377 1.00 94.06 80 LYS A CA 1
ATOM 635 C C . LYS A 1 80 ? -3.162 -5.918 8.555 1.00 94.06 80 LYS A C 1
ATOM 637 O O . LYS A 1 80 ? -1.959 -5.962 8.814 1.00 94.06 80 LYS A O 1
ATOM 642 N N . ALA A 1 81 ? -4.036 -5.214 9.270 1.00 92.69 81 ALA A N 1
ATOM 643 C CA . ALA A 1 81 ? -3.670 -4.392 10.417 1.00 92.69 81 ALA A CA 1
ATOM 644 C C . ALA A 1 81 ? -2.472 -3.447 10.154 1.00 92.69 81 ALA A C 1
ATOM 646 O O . ALA A 1 81 ? -1.519 -3.438 10.931 1.00 92.69 81 ALA A O 1
ATOM 647 N N . ASP A 1 82 ? -2.550 -2.655 9.076 1.00 90.94 82 ASP A N 1
ATOM 648 C CA . ASP A 1 82 ? -1.535 -1.686 8.601 1.00 90.94 82 ASP A CA 1
ATOM 649 C C . ASP A 1 82 ? -0.281 -2.267 7.935 1.00 90.94 82 ASP A C 1
ATOM 651 O O . ASP A 1 82 ? 0.517 -1.512 7.374 1.00 90.94 82 ASP A O 1
ATOM 655 N N . ILE A 1 83 ? -0.121 -3.589 7.936 1.00 88.62 83 ILE A N 1
ATOM 656 C CA . ILE A 1 83 ? 1.039 -4.270 7.357 1.00 88.62 83 ILE A CA 1
ATOM 657 C C . ILE A 1 83 ? 0.653 -4.823 5.985 1.00 88.62 83 ILE A C 1
ATOM 659 O O . ILE A 1 83 ? -0.450 -5.343 5.814 1.00 88.62 83 ILE A O 1
ATOM 663 N N . ILE A 1 84 ? 1.558 -4.716 5.010 1.00 89.00 84 ILE A N 1
ATOM 664 C CA . ILE A 1 84 ? 1.433 -5.427 3.731 1.00 89.00 84 ILE A CA 1
ATOM 665 C C . ILE A 1 84 ? 1.308 -6.928 4.022 1.00 89.00 84 ILE A C 1
ATOM 667 O O . ILE A 1 84 ? 2.097 -7.488 4.785 1.00 89.00 84 ILE A O 1
ATOM 671 N N . ASN A 1 85 ? 0.298 -7.574 3.454 1.00 86.12 85 ASN A N 1
ATOM 672 C CA . ASN A 1 85 ? 0.002 -8.976 3.695 1.00 86.12 85 ASN A CA 1
ATOM 673 C C . ASN A 1 85 ? -0.314 -9.664 2.369 1.00 86.12 85 ASN A C 1
ATOM 675 O O . ASN A 1 85 ? -1.178 -9.192 1.648 1.00 86.12 85 ASN A O 1
ATOM 679 N N . GLY A 1 86 ? 0.366 -10.769 2.069 1.00 79.44 86 GLY A N 1
ATOM 680 C CA . GLY A 1 86 ? 0.119 -11.543 0.854 1.00 79.44 86 GLY A CA 1
ATOM 681 C C . GLY A 1 86 ? 0.713 -10.934 -0.418 1.00 79.44 86 GLY A C 1
ATOM 682 O O . GLY A 1 86 ? 1.599 -10.076 -0.379 1.00 79.44 86 GLY A O 1
ATOM 683 N N . GLU A 1 87 ? 0.217 -11.424 -1.552 1.00 84.62 87 GLU A N 1
ATOM 684 C CA . GLU A 1 87 ? 0.726 -11.067 -2.870 1.00 84.62 87 GLU A CA 1
ATOM 685 C C . GLU A 1 87 ? 0.374 -9.627 -3.260 1.00 84.62 87 GLU A C 1
ATOM 687 O O . GLU A 1 87 ? -0.671 -9.066 -2.902 1.00 84.62 87 GLU A O 1
ATOM 692 N N . GLY A 1 88 ? 1.253 -9.018 -4.046 1.00 85.62 88 GLY A N 1
ATOM 693 C CA . GLY A 1 88 ? 1.077 -7.649 -4.493 1.00 85.62 88 GLY A CA 1
ATOM 694 C C . GLY A 1 88 ? 2.064 -7.243 -5.570 1.00 85.62 88 GLY A C 1
ATOM 695 O O . GLY A 1 88 ? 2.885 -8.025 -6.041 1.00 85.62 88 GLY A O 1
ATOM 696 N N . ILE A 1 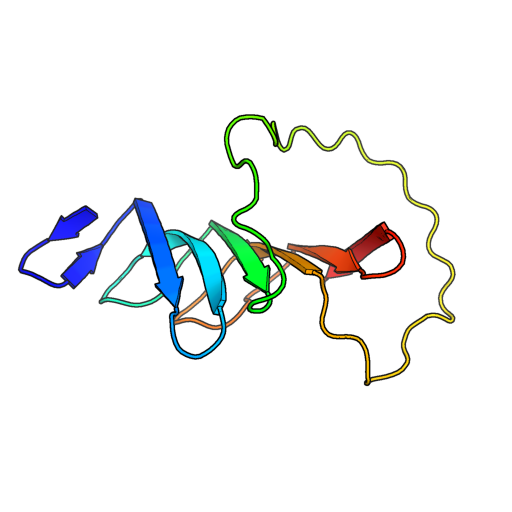89 ? 1.948 -5.993 -5.991 1.00 87.25 89 ILE A N 1
ATOM 697 C CA . ILE A 1 89 ? 2.743 -5.401 -7.059 1.00 87.25 89 ILE A CA 1
ATOM 698 C C . ILE A 1 89 ? 3.423 -4.158 -6.504 1.00 87.25 89 ILE A C 1
ATOM 700 O O . ILE A 1 89 ? 2.752 -3.256 -5.997 1.00 87.25 89 ILE A O 1
ATOM 704 N N . MET A 1 90 ? 4.744 -4.094 -6.624 1.00 84.44 90 MET A N 1
ATOM 705 C CA . MET A 1 90 ? 5.555 -2.934 -6.273 1.00 84.44 90 MET A CA 1
ATOM 706 C C . MET A 1 90 ? 6.030 -2.210 -7.528 1.00 84.44 90 MET A C 1
ATOM 708 O O . MET A 1 90 ? 6.556 -2.837 -8.440 1.00 84.44 90 MET A O 1
ATOM 712 N N . LEU A 1 91 ? 5.895 -0.884 -7.537 1.00 80.44 91 LEU A N 1
ATOM 713 C CA . LEU A 1 91 ? 6.558 -0.011 -8.504 1.00 80.44 91 LEU A CA 1
ATOM 714 C C . LEU A 1 91 ? 7.862 0.491 -7.890 1.00 80.44 91 LEU A C 1
ATOM 716 O O . LEU A 1 91 ? 7.842 1.205 -6.881 1.00 80.44 91 LEU A O 1
ATOM 720 N N . LEU A 1 92 ? 8.989 0.139 -8.492 1.00 81.19 92 LEU A N 1
ATOM 721 C CA . LEU A 1 92 ? 10.312 0.552 -8.048 1.00 81.19 92 LEU A CA 1
ATOM 722 C C . LEU A 1 92 ? 10.675 1.939 -8.595 1.00 81.19 92 LEU A C 1
ATOM 724 O O . LEU A 1 92 ? 10.069 2.458 -9.533 1.00 81.19 92 LEU A O 1
ATOM 728 N N . LYS A 1 93 ? 11.680 2.579 -7.988 1.00 77.25 93 LYS A N 1
ATOM 729 C CA . LYS A 1 93 ? 12.114 3.930 -8.392 1.00 77.25 93 LYS A CA 1
ATOM 730 C C . LYS A 1 93 ? 12.688 3.989 -9.807 1.00 77.25 93 LYS A C 1
ATOM 732 O O . LYS A 1 93 ? 12.632 5.047 -10.426 1.00 77.25 93 LYS A O 1
ATOM 737 N N . ASN A 1 94 ? 13.248 2.883 -10.290 1.00 71.62 94 ASN A N 1
ATOM 738 C CA . ASN A 1 94 ? 13.757 2.740 -11.652 1.00 71.62 94 ASN A CA 1
ATOM 739 C C . ASN A 1 94 ? 12.640 2.515 -12.694 1.00 71.62 94 ASN A C 1
ATOM 741 O O . ASN A 1 94 ? 12.930 2.522 -13.884 1.00 71.62 94 ASN A O 1
ATOM 745 N N . GLY A 1 95 ? 11.378 2.391 -12.262 1.00 70.88 95 GLY A N 1
ATOM 746 C CA . GLY A 1 95 ? 10.229 2.128 -13.129 1.00 70.88 95 GLY A CA 1
ATOM 747 C C . GLY A 1 95 ? 9.850 0.651 -13.228 1.00 70.88 95 GLY A C 1
ATOM 748 O O . GLY A 1 95 ? 8.796 0.354 -13.788 1.00 70.88 95 GLY A O 1
ATOM 749 N N . ASP A 1 96 ? 10.649 -0.251 -12.657 1.00 78.94 96 ASP A N 1
ATOM 750 C CA . ASP A 1 96 ? 10.379 -1.684 -12.714 1.00 78.94 96 ASP A CA 1
ATOM 751 C C . ASP A 1 96 ? 9.176 -2.068 -11.857 1.00 78.94 96 ASP A C 1
ATOM 753 O O . ASP A 1 96 ? 8.843 -1.425 -10.853 1.00 78.94 96 ASP A O 1
ATOM 757 N N . ILE A 1 97 ? 8.541 -3.164 -12.261 1.00 78.00 97 ILE A N 1
ATOM 758 C CA . ILE A 1 97 ? 7.395 -3.746 -11.580 1.00 78.00 97 ILE A CA 1
ATOM 759 C C . ILE A 1 97 ? 7.813 -5.094 -11.001 1.00 78.00 97 ILE A C 1
ATOM 761 O O . ILE A 1 97 ? 8.202 -5.999 -11.736 1.00 78.00 97 ILE A O 1
ATOM 765 N N . L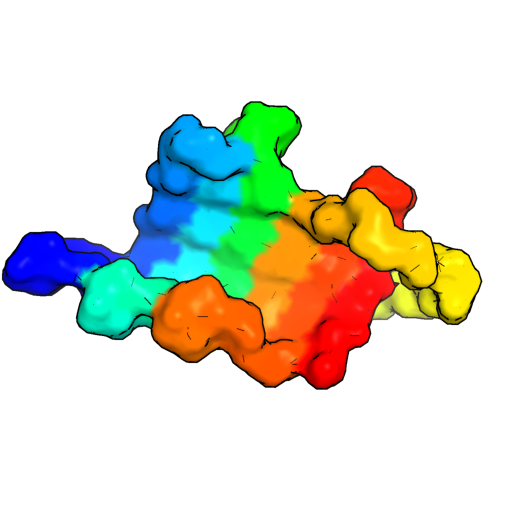EU A 1 98 ? 7.684 -5.232 -9.684 1.00 81.19 98 LEU A N 1
ATOM 766 C CA . LEU A 1 98 ? 8.002 -6.456 -8.958 1.00 81.19 98 LEU A CA 1
ATOM 767 C C . LEU A 1 98 ? 6.731 -7.077 -8.373 1.00 81.19 98 LEU A C 1
ATOM 769 O O . LEU A 1 98 ? 5.941 -6.387 -7.728 1.00 81.19 98 LEU A O 1
ATOM 773 N N . LEU A 1 99 ? 6.565 -8.386 -8.554 1.00 80.12 99 LEU A N 1
ATOM 774 C CA . LEU A 1 99 ? 5.556 -9.169 -7.843 1.00 80.12 99 LEU A CA 1
ATOM 775 C C . LEU A 1 99 ? 6.097 -9.536 -6.457 1.00 80.12 99 LEU A C 1
ATOM 777 O O . LEU A 1 99 ? 7.127 -10.199 -6.357 1.00 80.12 99 LEU A O 1
ATOM 781 N N . SER A 1 100 ? 5.416 -9.105 -5.397 1.00 74.25 100 SER A N 1
ATOM 782 C CA . SER A 1 100 ? 5.684 -9.595 -4.044 1.00 74.25 100 SER A CA 1
ATOM 783 C C . SER A 1 100 ? 4.915 -10.892 -3.812 1.00 74.25 100 SER A C 1
ATOM 785 O O . SER A 1 100 ? 3.736 -10.963 -4.161 1.00 74.25 100 SER A O 1
ATOM 787 N N . GLN A 1 101 ? 5.576 -11.881 -3.212 1.00 65.06 101 GLN A N 1
ATOM 788 C CA . GLN A 1 101 ? 4.989 -13.151 -2.772 1.00 65.06 101 GLN A CA 1
ATOM 789 C C . GLN A 1 101 ? 5.025 -13.252 -1.248 1.00 65.06 101 GLN A C 1
ATOM 791 O O . GLN A 1 101 ? 6.006 -12.740 -0.659 1.00 65.06 101 GLN A O 1
#

pLDDT: mean 72.16, std 19.21, range [33.72, 94.06]

Organism: NCBI:txid197538

Sequence (101 aa):
MLHDGKLEGKGTLYDKETGDFYCGGFSSQKKEGFGMVWFGSSSKQPRIFELDLDFEYSTTIDDEAFEDSVRPLAFKGEFKADIINGEGIMLLKNGDILLSQ

Foldseek 3Di:
DQDPNAQAAWDWDQDPVFRKIKTAGDDRNFHFFWIKMFTGNVPPPPVPPPPPVPPPDDDDDDPPPPPVPWDFRMKTAGDDRNHGDDWIWTQTPVRHIDIDD